Protein AF-A0A813JRY5-F1 (afdb_monomer)

Foldseek 3Di:
DALQAAQVNPRCVSVPVDDCNPPPPCVVDDDDGHHDHAFFFLLLCLLVVLVVQVVCCVVVVHDQLAAEAEDAASSLQNQVSNCVSPVSRHNYGHYHNYDDDPPDDGTPDPPD

Solvent-accessible surface area (backbone atoms only — not comparable to full-atom values): 6775 Å² total; per-residue (Å²): 134,74,72,35,44,39,77,85,68,73,44,52,68,42,45,69,69,63,77,64,90,84,45,87,72,46,88,81,52,89,85,86,81,86,64,56,50,80,72,52,38,44,45,65,39,13,64,61,52,49,53,50,52,52,51,49,36,68,75,66,76,48,66,65,82,71,30,71,43,59,23,59,38,66,35,5,26,16,32,50,34,25,43,71,67,39,72,83,55,49,68,44,77,54,58,36,83,41,60,90,56,89,80,67,64,65,45,70,69,84,80,126

InterPro domains:
  IPR001375 Peptidase S9, prolyl oligopeptidase, catalytic domain [PF00326] (47-98)
  IPR029058 Alpha/Beta hydrolase fold [G3DSA:3.40.50.1820] (1-110)
  IPR029058 Alpha/Beta hydrolase fold [SSF53474] (30-105)
  IPR050955 Plant Biomass Hydrolyzing Esterase [PTHR43037] (23-103)

Secondary structure (DSSP, 8-state):
--S---TTS--HHHHSSSSSTTSTTGGGS----PPPPTT--GGGGHHHHHHHHHHHHHHTT--GGG-EEEEETHHHHHHHHHHHH-TTT-SEEEEES----SSPP-SSS---

Radius of gyration: 13.92 Å; Cα contacts (8 Å, |Δi|>4): 156; chains: 1; bounding box: 44×28×31 Å

Nearest PDB structures (foldseek):
  1xzn-assembly1_B  TM=3.740E-01  e=1.985E-01  [Bacillus] caldolyticus
  2xta-assembly2_D  TM=3.439E-01  e=3.677E+00  Mycolicibacterium smegmatis MC2 155
  6i2q-assembly1_A-2  TM=3.393E-01  e=3.677E+00  Mycolicibacterium smegmatis MC2 155
  6i2r-assembly1_C  TM=3.393E-01  e=5.526E+00  Mycolicibacterium smegmatis MC2 155
  2xta-assembly1_B  TM=3.443E-01  e=7.250E+00  Mycolicibacterium smegmatis MC2 155

Sequence (112 aa):
AGERGHEDGRDLGKVCLHGPWRSQGIENFFLLAPQCPNGLVWPALAKQVVALARSILQSHRLDASRCYITGLSMGGFGAWAAAVADPELFAAVVPVCGGFAPPLPRTTGLSA

pLDDT: mean 85.27, std 14.29, range [31.98, 98.12]

Mean predicted aligned error: 5.86 Å

Structure (mmCIF, N/CA/C/O backbone):
data_AF-A0A813JRY5-F1
#
_entry.id   AF-A0A813JRY5-F1
#
loop_
_atom_site.group_PDB
_atom_site.id
_atom_site.type_symbol
_atom_site.label_atom_id
_atom_site.label_alt_id
_atom_site.label_comp_id
_atom_site.label_asym_id
_atom_site.label_entity_id
_atom_site.label_seq_id
_atom_site.pdbx_PDB_ins_code
_atom_site.Cartn_x
_atom_site.Cartn_y
_atom_site.Cartn_z
_atom_site.occupancy
_atom_site.B_iso_or_equiv
_atom_site.auth_seq_id
_atom_site.auth_comp_id
_atom_site.auth_asym_id
_atom_site.auth_atom_id
_atom_site.pdbx_PDB_model_num
ATOM 1 N N . ALA A 1 1 ? 9.688 -7.176 -14.258 1.00 31.98 1 ALA A N 1
ATOM 2 C CA . ALA A 1 1 ? 10.089 -8.212 -13.285 1.00 31.98 1 ALA A CA 1
ATOM 3 C C . ALA A 1 1 ? 9.254 -8.066 -12.011 1.00 31.98 1 ALA A C 1
ATOM 5 O O . ALA A 1 1 ? 9.103 -6.935 -11.555 1.00 31.98 1 ALA A O 1
ATOM 6 N N . GLY A 1 2 ? 8.707 -9.189 -11.514 1.00 52.66 2 GLY A N 1
ATOM 7 C CA . GLY A 1 2 ? 7.909 -9.352 -10.281 1.00 52.66 2 GLY A CA 1
ATOM 8 C C . GLY A 1 2 ? 6.459 -8.874 -10.376 1.00 52.66 2 GLY A C 1
ATOM 9 O O . GLY A 1 2 ? 6.296 -7.714 -10.720 1.00 52.66 2 GLY A O 1
ATOM 10 N N . GLU A 1 3 ? 5.474 -9.751 -10.097 1.00 61.38 3 GLU A N 1
ATOM 11 C CA . GLU A 1 3 ? 4.045 -9.597 -9.671 1.00 61.38 3 GLU A CA 1
ATOM 12 C C . GLU A 1 3 ? 3.198 -8.368 -10.072 1.00 61.38 3 GLU A C 1
ATOM 14 O O . GLU A 1 3 ? 2.068 -8.202 -9.627 1.00 61.38 3 GLU A O 1
ATOM 19 N N . ARG A 1 4 ? 3.709 -7.460 -10.898 1.00 68.06 4 ARG A N 1
ATOM 20 C CA . ARG A 1 4 ? 3.169 -6.115 -11.125 1.00 68.06 4 ARG A CA 1
ATOM 21 C C . ARG A 1 4 ? 1.951 -6.088 -12.041 1.00 68.06 4 ARG A C 1
ATOM 23 O O . ARG A 1 4 ? 1.414 -5.007 -12.263 1.00 68.06 4 ARG A O 1
ATOM 30 N N . GLY A 1 5 ? 1.546 -7.241 -12.567 1.00 65.25 5 GLY A N 1
ATOM 31 C CA . GLY A 1 5 ? 0.568 -7.320 -13.642 1.00 65.25 5 GLY A CA 1
ATOM 32 C C . GLY A 1 5 ? 1.157 -6.942 -15.004 1.00 65.25 5 GLY A C 1
ATOM 33 O O . GLY A 1 5 ? 2.364 -7.083 -15.233 1.00 65.25 5 GLY A O 1
ATOM 34 N N . HIS A 1 6 ? 0.305 -6.476 -15.911 1.00 66.62 6 HIS A N 1
ATOM 35 C CA . HIS A 1 6 ? 0.676 -5.950 -17.226 1.00 66.62 6 HIS A CA 1
ATOM 36 C C . HIS A 1 6 ? 0.219 -4.490 -17.347 1.00 66.62 6 HIS A C 1
ATOM 38 O O . HIS A 1 6 ? -0.705 -4.065 -16.660 1.00 66.62 6 HIS A O 1
ATOM 44 N N . GLU A 1 7 ? 0.879 -3.696 -18.190 1.00 64.81 7 GLU A N 1
ATOM 45 C CA . GLU A 1 7 ? 0.658 -2.240 -18.258 1.00 64.81 7 GLU A CA 1
ATOM 46 C C . GLU A 1 7 ? -0.758 -1.830 -18.675 1.00 64.81 7 GLU A C 1
ATOM 48 O O . GLU A 1 7 ? -1.230 -0.771 -18.272 1.00 64.81 7 GLU A O 1
ATOM 53 N N . ASP A 1 8 ? -1.452 -2.679 -19.432 1.00 71.56 8 ASP A N 1
ATOM 54 C CA . ASP A 1 8 ? -2.844 -2.459 -19.832 1.00 71.56 8 ASP A CA 1
ATOM 55 C C . ASP A 1 8 ? -3.862 -2.858 -18.747 1.00 71.56 8 ASP A C 1
ATOM 57 O O . ASP A 1 8 ? -5.068 -2.708 -18.945 1.00 71.56 8 ASP A O 1
ATOM 61 N N . GLY A 1 9 ? -3.391 -3.381 -17.611 1.00 68.00 9 GLY A N 1
ATOM 62 C CA . GLY A 1 9 ? -4.215 -3.826 -16.493 1.00 68.00 9 GLY A CA 1
ATOM 63 C C . GLY A 1 9 ? -4.978 -5.131 -16.738 1.00 68.00 9 GLY A C 1
ATOM 64 O O . GLY A 1 9 ? -5.737 -5.547 -15.861 1.00 68.00 9 GLY A O 1
ATOM 65 N N . ARG A 1 10 ? -4.809 -5.788 -17.894 1.00 73.12 10 ARG A N 1
ATOM 66 C CA . ARG A 1 10 ? -5.653 -6.925 -18.308 1.00 73.12 10 ARG A CA 1
ATOM 67 C C . ARG A 1 10 ? -5.098 -8.287 -17.906 1.00 73.12 10 ARG A C 1
ATOM 69 O O . ARG A 1 10 ? -5.859 -9.246 -17.806 1.00 73.12 10 ARG A O 1
ATOM 76 N N . ASP A 1 11 ? -3.798 -8.383 -17.641 1.00 75.38 11 ASP A N 1
ATOM 77 C CA . ASP A 1 11 ? -3.168 -9.625 -17.180 1.00 75.38 11 ASP A CA 1
ATOM 78 C C . ASP A 1 11 ? -3.321 -9.794 -15.662 1.00 75.38 11 ASP A C 1
ATOM 80 O O . ASP A 1 11 ? -2.402 -9.563 -14.869 1.00 75.38 11 ASP A O 1
ATOM 84 N N . LEU A 1 12 ? -4.520 -10.211 -15.257 1.00 78.56 12 LEU A N 1
ATOM 85 C CA . LEU A 1 12 ? -4.827 -10.532 -13.864 1.00 78.56 12 LEU A CA 1
ATOM 86 C C . LEU A 1 12 ? -4.117 -11.806 -13.387 1.00 78.56 12 LEU A C 1
ATOM 88 O O . LEU A 1 12 ? -3.949 -11.989 -12.184 1.00 78.56 12 LEU A O 1
ATOM 92 N N . GLY A 1 13 ? -3.650 -12.665 -14.301 1.00 80.38 13 GLY A N 1
ATOM 93 C CA . GLY A 1 13 ? -2.942 -13.897 -13.951 1.00 80.38 13 GLY A CA 1
ATOM 94 C C . GLY A 1 13 ? -1.684 -13.619 -13.130 1.00 80.38 13 GLY A C 1
ATOM 95 O O . GLY A 1 13 ? -1.434 -14.293 -12.133 1.00 80.38 13 GLY A O 1
ATOM 96 N N . LYS A 1 14 ? -0.946 -12.564 -13.489 1.00 77.06 14 LYS A N 1
ATOM 97 C CA . LYS A 1 14 ? 0.227 -12.099 -12.732 1.00 77.06 14 LYS A CA 1
ATOM 98 C C . LYS A 1 14 ? -0.115 -11.472 -11.382 1.00 77.06 14 LYS A C 1
ATOM 100 O O . LYS A 1 14 ? 0.694 -11.558 -10.473 1.00 77.06 14 LYS A O 1
ATOM 105 N N . VAL A 1 15 ? -1.281 -10.841 -11.248 1.00 80.56 15 VAL A N 1
ATOM 106 C CA . VAL A 1 15 ? -1.739 -10.276 -9.965 1.00 80.56 15 VAL A CA 1
ATOM 107 C C . VAL A 1 15 ? -2.144 -11.398 -9.011 1.00 80.56 15 VAL A C 1
ATOM 109 O O . VAL A 1 15 ? -1.845 -11.348 -7.822 1.00 80.56 15 VAL A O 1
ATOM 112 N N . CYS A 1 16 ? -2.787 -12.439 -9.540 1.00 83.12 16 CYS A N 1
ATOM 113 C CA . CYS A 1 16 ? -3.267 -13.578 -8.765 1.00 83.12 16 CYS A CA 1
ATOM 114 C C . CYS A 1 16 ? -2.190 -14.633 -8.458 1.00 83.12 16 CYS A C 1
ATOM 116 O O . CYS A 1 16 ? -2.486 -15.611 -7.766 1.00 83.12 16 CYS A O 1
ATOM 118 N N . LEU A 1 17 ? -0.966 -14.468 -8.970 1.00 83.56 17 LEU A N 1
ATOM 119 C CA . LEU A 1 17 ? 0.115 -15.442 -8.817 1.00 83.56 17 LEU A CA 1
ATOM 120 C C . LEU A 1 17 ? 0.623 -15.508 -7.370 1.00 83.56 17 LEU A C 1
ATOM 122 O O . LEU A 1 17 ? 0.808 -16.599 -6.822 1.00 83.56 17 LEU A O 1
ATOM 126 N N . HIS A 1 18 ? 0.807 -14.356 -6.728 1.00 81.75 18 HIS A N 1
ATOM 127 C CA . HIS A 1 18 ? 1.175 -14.247 -5.318 1.00 81.75 18 HIS A CA 1
ATOM 128 C C . HIS A 1 18 ? 0.169 -13.386 -4.558 1.00 81.75 18 HIS A C 1
ATOM 130 O O . HIS A 1 18 ? -0.369 -12.420 -5.088 1.00 81.75 18 HIS A O 1
ATOM 136 N N . GLY A 1 19 ? -0.083 -13.727 -3.295 1.00 81.12 19 GLY A N 1
ATOM 137 C CA . GLY A 1 19 ? -0.998 -12.984 -2.432 1.00 81.12 19 GLY A CA 1
ATOM 138 C C . GLY A 1 19 ? -2.038 -13.876 -1.757 1.00 81.12 19 GLY A C 1
ATOM 139 O O . GLY A 1 19 ? -1.976 -15.102 -1.855 1.00 81.12 19 GLY A O 1
ATOM 140 N N . PRO A 1 20 ? -3.002 -13.270 -1.051 1.00 85.94 20 PRO A N 1
ATOM 141 C CA . PRO A 1 20 ? -3.910 -13.994 -0.168 1.00 85.94 20 PRO A CA 1
ATOM 142 C C . PRO A 1 20 ? -5.137 -14.583 -0.885 1.00 85.94 20 PRO A C 1
ATOM 144 O O . PRO A 1 20 ? -6.083 -15.000 -0.228 1.00 85.94 20 PRO A O 1
ATOM 147 N N . TRP A 1 21 ? -5.143 -14.639 -2.221 1.00 87.19 21 TRP A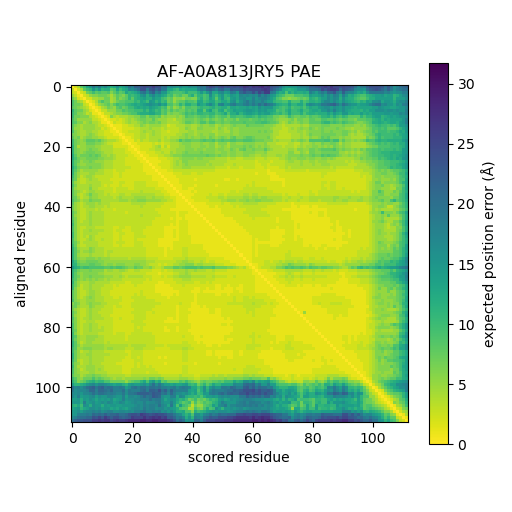 N 1
ATOM 148 C CA . TRP A 1 21 ? -6.305 -14.978 -3.062 1.00 87.19 21 TRP A CA 1
ATOM 149 C C . TRP A 1 21 ? -6.989 -16.303 -2.724 1.00 87.19 21 TRP A C 1
ATOM 151 O O . TRP A 1 21 ? -8.169 -16.479 -3.003 1.00 87.19 21 TRP A O 1
ATOM 161 N N . ARG A 1 22 ? -6.227 -17.253 -2.175 1.00 86.62 22 ARG A N 1
ATOM 162 C CA . ARG A 1 22 ? -6.692 -18.598 -1.808 1.00 86.62 22 ARG A CA 1
ATOM 163 C C . ARG A 1 22 ? -6.632 -18.851 -0.301 1.00 86.62 22 ARG A C 1
ATOM 165 O O . ARG A 1 22 ? -6.785 -19.990 0.129 1.00 86.62 22 ARG A O 1
ATOM 172 N N . SER A 1 23 ? -6.366 -17.817 0.492 1.00 88.31 23 SER A N 1
ATOM 173 C CA . SER A 1 23 ? -6.309 -17.922 1.946 1.00 88.31 23 SER A CA 1
ATOM 174 C C . SER A 1 23 ? -7.716 -18.047 2.524 1.00 88.31 23 SER A C 1
ATOM 176 O O . SER A 1 23 ? -8.650 -17.399 2.059 1.00 88.31 23 SER A O 1
ATOM 178 N N . GLN A 1 24 ? -7.870 -18.858 3.567 1.00 93.00 24 GLN A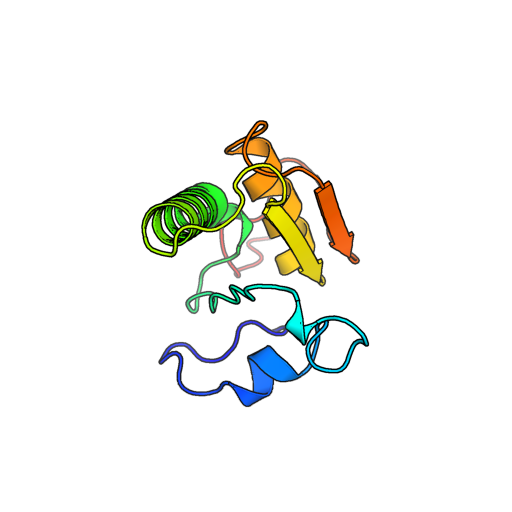 N 1
ATOM 179 C CA . GLN A 1 24 ? -9.130 -18.950 4.300 1.00 93.00 24 GLN A CA 1
ATOM 180 C C . GLN A 1 24 ? -9.488 -17.593 4.925 1.00 93.00 24 GLN A C 1
ATOM 182 O O . GLN A 1 24 ? -8.620 -16.924 5.487 1.00 93.00 24 GLN A O 1
ATOM 187 N N . GLY A 1 25 ? -10.761 -17.197 4.849 1.00 91.50 25 GLY A N 1
ATOM 188 C CA . GLY A 1 25 ? -11.250 -15.952 5.438 1.00 91.50 25 GLY A CA 1
ATOM 189 C C . GLY A 1 25 ? -11.094 -14.730 4.534 1.00 91.50 25 GLY A C 1
ATOM 190 O O . GLY A 1 25 ? -11.529 -13.645 4.924 1.00 91.50 25 GLY A O 1
ATOM 191 N N . ILE A 1 26 ? -10.495 -14.880 3.347 1.00 90.75 26 ILE A N 1
ATOM 192 C CA . ILE A 1 26 ? -10.245 -13.776 2.417 1.00 90.75 26 ILE A CA 1
ATOM 193 C C . ILE A 1 26 ? -11.532 -13.131 1.894 1.00 90.75 26 ILE A C 1
ATOM 195 O O . ILE A 1 26 ? -11.557 -11.937 1.614 1.00 90.75 26 ILE A O 1
ATOM 199 N N . GLU A 1 27 ? -12.619 -13.897 1.837 1.00 92.12 27 GLU A N 1
ATOM 200 C CA . GLU A 1 27 ? -13.956 -13.446 1.459 1.00 92.12 27 GLU A CA 1
ATOM 201 C C . GLU A 1 27 ? -14.534 -12.378 2.401 1.00 92.12 27 GLU A C 1
ATOM 203 O O . GLU A 1 27 ? -15.453 -11.656 2.022 1.00 92.12 27 GLU A O 1
ATOM 208 N N . ASN A 1 28 ? -13.973 -12.237 3.607 1.00 93.06 28 ASN A N 1
ATOM 209 C CA . ASN A 1 28 ? -14.365 -11.208 4.573 1.00 93.06 28 ASN A CA 1
ATOM 210 C C . ASN A 1 28 ? -13.672 -9.857 4.328 1.00 93.06 28 ASN A C 1
ATOM 212 O O . ASN A 1 28 ? -13.910 -8.902 5.070 1.00 93.06 28 ASN A O 1
ATOM 216 N N . PHE A 1 29 ? -12.800 -9.767 3.319 1.00 93.00 29 PHE A N 1
ATOM 217 C CA . PHE A 1 29 ? -12.017 -8.575 3.017 1.00 93.00 29 PHE A CA 1
ATOM 218 C C . PHE A 1 29 ? -12.376 -7.997 1.652 1.00 93.00 29 PHE A C 1
ATOM 220 O O . PHE A 1 29 ? -12.558 -8.711 0.667 1.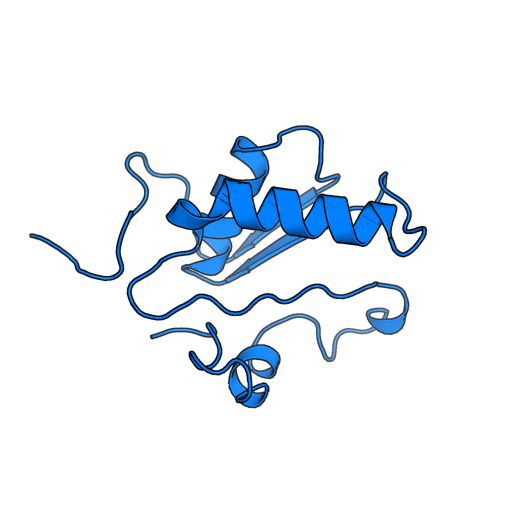00 93.00 29 PHE A O 1
ATOM 227 N N . PHE A 1 30 ? -12.376 -6.667 1.571 1.00 93.94 30 PHE A N 1
ATOM 228 C CA . PHE A 1 30 ? -12.272 -5.983 0.291 1.00 93.94 30 PHE A CA 1
ATOM 229 C C . PHE A 1 30 ? -10.802 -5.979 -0.140 1.00 93.94 30 PHE A C 1
ATOM 231 O O . PHE A 1 30 ? -9.962 -5.358 0.516 1.00 93.94 30 PHE A O 1
ATOM 238 N N . LEU A 1 31 ? -10.482 -6.666 -1.237 1.00 92.31 31 LEU A N 1
ATOM 239 C CA . LEU A 1 31 ? -9.123 -6.714 -1.770 1.00 92.31 31 LEU A CA 1
ATOM 240 C C . LEU A 1 31 ? -8.897 -5.637 -2.827 1.00 92.31 31 LEU A C 1
ATOM 242 O O . LEU A 1 31 ? -9.464 -5.680 -3.916 1.00 92.31 31 LEU A O 1
ATOM 246 N N . LEU A 1 32 ? -7.998 -4.706 -2.515 1.00 92.81 32 LEU A N 1
ATOM 247 C CA . LEU A 1 32 ? -7.464 -3.737 -3.463 1.00 92.81 32 LEU A CA 1
ATOM 248 C C . LEU A 1 32 ? -6.068 -4.185 -3.913 1.00 92.81 32 LEU A C 1
ATOM 250 O O . LEU A 1 32 ? -5.135 -4.213 -3.114 1.00 92.81 32 LEU A O 1
ATOM 254 N N . ALA A 1 33 ? -5.919 -4.500 -5.199 1.00 91.75 33 ALA A N 1
ATOM 255 C CA . ALA A 1 33 ? -4.653 -4.935 -5.788 1.00 91.75 33 ALA A CA 1
ATOM 256 C C . ALA A 1 33 ? -4.326 -4.133 -7.057 1.00 91.75 33 ALA A C 1
ATOM 258 O O . ALA A 1 33 ? -4.615 -4.578 -8.172 1.00 91.75 33 ALA A O 1
ATOM 259 N N . PRO A 1 34 ? -3.768 -2.919 -6.906 1.00 90.44 34 PRO A N 1
ATOM 260 C CA . PRO A 1 34 ? -3.392 -2.096 -8.044 1.00 90.44 34 PRO A CA 1
ATOM 261 C C . PRO A 1 34 ? -2.203 -2.720 -8.791 1.00 90.44 34 PRO A C 1
ATOM 263 O O . PRO A 1 34 ? -1.353 -3.380 -8.196 1.00 90.44 34 PRO A O 1
ATOM 266 N N . GLN A 1 35 ? -2.113 -2.463 -10.096 1.00 88.25 35 GLN A N 1
ATOM 267 C CA . GLN A 1 35 ? -0.983 -2.868 -10.941 1.00 88.25 35 GLN A CA 1
ATOM 268 C C . GLN A 1 35 ? -0.007 -1.699 -11.116 1.00 88.25 35 GLN A C 1
ATOM 270 O O . GLN A 1 35 ? -0.423 -0.548 -11.249 1.00 88.25 35 GLN A O 1
ATOM 275 N N . CYS A 1 36 ? 1.299 -1.978 -11.074 1.00 87.50 36 CYS A N 1
ATOM 276 C CA . CYS A 1 36 ? 2.328 -0.939 -11.162 1.00 87.50 36 CYS A CA 1
ATOM 277 C C . CYS A 1 36 ? 2.663 -0.669 -12.634 1.00 87.50 36 CYS A C 1
ATOM 279 O O . CYS A 1 36 ? 3.127 -1.602 -13.301 1.00 87.50 36 CYS A O 1
ATOM 281 N N . PRO A 1 37 ? 2.523 0.574 -13.137 1.00 85.38 37 PRO A N 1
ATOM 282 C CA . PRO A 1 37 ? 2.894 0.901 -14.508 1.00 85.38 37 PRO A CA 1
ATOM 283 C C . PRO A 1 37 ? 4.353 0.555 -14.827 1.00 85.38 37 PRO A C 1
ATOM 285 O O . PRO A 1 37 ? 5.237 0.583 -13.958 1.00 85.38 37 PRO A O 1
ATOM 288 N N . ASN A 1 38 ? 4.619 0.248 -16.095 1.00 82.44 38 ASN A N 1
ATOM 289 C CA . ASN A 1 38 ? 5.975 0.010 -16.579 1.00 82.44 38 ASN A CA 1
ATOM 290 C C . ASN A 1 38 ? 6.870 1.244 -16.362 1.00 82.44 38 ASN A C 1
ATOM 292 O O . ASN A 1 38 ? 6.417 2.384 -16.415 1.00 82.44 38 ASN A O 1
ATOM 296 N N . GLY A 1 39 ? 8.148 1.010 -16.050 1.00 83.12 39 GLY A N 1
ATOM 297 C CA . GLY A 1 39 ? 9.123 2.067 -15.738 1.00 83.12 39 GLY A CA 1
ATOM 298 C C . GLY A 1 39 ? 9.030 2.648 -14.321 1.00 83.12 39 GLY A C 1
ATOM 299 O O . GLY A 1 39 ? 9.968 3.309 -13.871 1.00 83.12 39 GLY A O 1
ATOM 300 N N . LEU A 1 40 ? 7.951 2.360 -13.585 1.00 87.38 40 LEU A N 1
ATOM 301 C CA . LEU A 1 40 ? 7.741 2.827 -12.215 1.00 87.38 40 LEU A CA 1
ATOM 302 C C . LEU A 1 40 ? 7.901 1.709 -11.178 1.00 87.38 40 LEU A C 1
ATOM 304 O O . LEU A 1 40 ? 7.921 0.508 -11.482 1.00 87.38 40 LEU A O 1
ATOM 308 N N . VAL A 1 41 ? 8.021 2.140 -9.924 1.00 89.25 41 VAL A N 1
ATOM 309 C CA . VAL A 1 41 ? 8.154 1.295 -8.735 1.00 89.25 41 VAL A CA 1
ATOM 310 C C . VAL A 1 41 ? 7.188 1.769 -7.653 1.00 89.25 41 VAL A C 1
ATOM 312 O O . VAL A 1 41 ? 6.892 2.960 -7.557 1.00 89.25 41 VAL A O 1
ATOM 315 N N . TRP A 1 42 ? 6.711 0.849 -6.812 1.00 91.94 42 TRP A N 1
ATOM 316 C CA . TRP A 1 42 ? 5.724 1.173 -5.777 1.00 91.94 42 TRP A CA 1
ATOM 317 C C . TRP A 1 42 ? 6.142 2.287 -4.805 1.00 91.94 42 TRP A C 1
ATOM 319 O O . TRP A 1 42 ? 5.296 3.134 -4.525 1.00 91.94 42 TRP A O 1
ATOM 329 N N . PRO A 1 43 ? 7.408 2.380 -4.346 1.00 92.06 43 PRO A N 1
ATOM 330 C CA . PRO A 1 43 ? 7.840 3.504 -3.516 1.00 92.06 43 PRO A CA 1
ATOM 331 C C . PRO A 1 43 ? 7.602 4.884 -4.142 1.00 92.06 43 PRO A C 1
ATOM 333 O O . PRO A 1 43 ? 7.194 5.811 -3.447 1.00 92.06 43 PRO A O 1
ATOM 336 N N . ALA A 1 44 ? 7.792 5.021 -5.458 1.00 91.94 44 ALA A N 1
ATOM 337 C CA . ALA A 1 44 ? 7.548 6.275 -6.175 1.00 91.94 44 ALA A CA 1
ATOM 338 C C . ALA A 1 44 ? 6.050 6.614 -6.302 1.00 91.94 44 ALA A C 1
ATOM 340 O O . ALA A 1 44 ? 5.699 7.762 -6.568 1.00 91.94 44 ALA A O 1
ATOM 341 N N . LEU A 1 45 ? 5.175 5.624 -6.103 1.00 93.81 45 LEU A N 1
ATOM 342 C CA . LEU A 1 45 ? 3.720 5.734 -6.216 1.00 93.81 45 LEU A CA 1
ATOM 343 C C . LEU A 1 45 ? 3.001 5.695 -4.859 1.00 93.81 45 LEU A C 1
ATOM 345 O O . LEU A 1 45 ? 1.777 5.580 -4.816 1.00 93.81 45 LEU A O 1
ATOM 349 N N . ALA A 1 46 ? 3.730 5.788 -3.744 1.00 94.69 46 ALA A N 1
ATOM 350 C CA . ALA A 1 46 ? 3.173 5.610 -2.403 1.00 94.69 46 ALA A CA 1
ATOM 351 C C . ALA A 1 46 ? 1.982 6.542 -2.112 1.00 94.69 46 ALA A C 1
ATOM 353 O O . ALA A 1 46 ? 0.945 6.093 -1.629 1.00 94.69 46 ALA A O 1
ATOM 354 N N . LYS A 1 47 ? 2.089 7.827 -2.477 1.00 96.19 47 LYS A N 1
ATOM 355 C CA . LYS A 1 47 ? 1.006 8.807 -2.281 1.00 96.19 47 LYS A CA 1
ATOM 356 C C . LYS A 1 47 ? -0.233 8.475 -3.116 1.00 96.19 47 LYS A C 1
ATOM 358 O O . LYS A 1 47 ? -1.352 8.643 -2.647 1.00 96.19 47 LYS A O 1
ATOM 363 N N . GLN A 1 48 ? -0.041 7.986 -4.337 1.00 97.19 48 GLN A N 1
ATOM 364 C CA . GLN A 1 48 ? -1.121 7.573 -5.230 1.00 97.19 48 GLN A CA 1
ATOM 365 C C . GLN A 1 48 ? -1.825 6.319 -4.699 1.00 97.19 48 GLN A C 1
ATOM 367 O O . GLN A 1 48 ? -3.050 6.251 -4.740 1.00 97.19 48 GLN A O 1
ATOM 372 N N . VAL A 1 49 ? -1.072 5.360 -4.149 1.00 96.38 49 VAL A N 1
ATOM 373 C CA . VAL A 1 49 ? -1.629 4.165 -3.493 1.00 96.38 49 VAL A CA 1
ATOM 374 C C . VAL A 1 49 ? -2.485 4.556 -2.287 1.00 96.38 49 VAL A C 1
ATOM 376 O O . VAL A 1 49 ? -3.621 4.103 -2.177 1.00 96.38 49 VAL A O 1
ATOM 379 N N . VAL A 1 50 ? -1.981 5.441 -1.422 1.00 97.88 50 VAL A N 1
ATOM 380 C CA . VAL A 1 50 ? -2.731 5.982 -0.274 1.00 97.88 50 VAL A CA 1
ATOM 381 C C . VAL A 1 50 ? -4.010 6.688 -0.729 1.00 97.88 50 VAL A C 1
ATOM 383 O O . VAL A 1 50 ? -5.088 6.422 -0.199 1.00 97.88 50 VAL A O 1
ATOM 386 N N . ALA A 1 51 ? -3.913 7.565 -1.732 1.00 98.00 51 ALA A N 1
ATOM 387 C CA . ALA A 1 51 ? -5.066 8.295 -2.250 1.00 98.00 51 ALA A CA 1
ATOM 388 C C . ALA A 1 51 ? -6.134 7.345 -2.816 1.00 98.00 51 ALA A C 1
ATOM 390 O O . ALA A 1 51 ? -7.325 7.521 -2.549 1.00 98.00 51 ALA A O 1
ATOM 391 N N . LEU A 1 52 ? -5.713 6.305 -3.543 1.00 97.31 52 LEU A N 1
ATOM 392 C CA . LEU A 1 52 ? -6.606 5.271 -4.055 1.00 97.31 52 LEU A CA 1
ATOM 393 C C . LEU A 1 52 ? -7.288 4.504 -2.915 1.00 97.31 52 LEU A C 1
ATOM 395 O O . LEU A 1 52 ? -8.507 4.352 -2.933 1.00 97.31 52 LEU A O 1
ATOM 399 N N . ALA A 1 53 ? -6.530 4.071 -1.903 1.00 97.12 53 ALA A N 1
ATOM 400 C CA . ALA A 1 53 ? -7.079 3.371 -0.745 1.00 97.12 53 ALA A CA 1
ATOM 401 C C . ALA A 1 53 ? -8.127 4.222 -0.010 1.00 97.12 53 ALA A C 1
ATOM 403 O O . ALA A 1 53 ? -9.229 3.742 0.251 1.00 97.12 53 ALA A O 1
ATOM 404 N N . ARG A 1 54 ? -7.843 5.507 0.248 1.00 96.25 54 ARG A N 1
ATOM 405 C CA . ARG A 1 54 ? -8.810 6.428 0.872 1.00 96.25 54 ARG A CA 1
ATOM 406 C C . ARG A 1 54 ? -10.071 6.615 0.033 1.00 96.25 54 ARG A C 1
ATOM 408 O O . ARG A 1 54 ? -11.168 6.567 0.582 1.00 96.25 54 ARG A O 1
ATOM 415 N N . SER A 1 55 ? -9.923 6.784 -1.280 1.00 96.50 55 SER A N 1
ATOM 416 C CA . SER A 1 55 ? -11.060 6.909 -2.199 1.00 96.50 55 SER A CA 1
ATOM 417 C C . SER A 1 55 ? -11.968 5.674 -2.150 1.00 96.50 55 SER A C 1
ATOM 419 O O . SER A 1 55 ? -13.189 5.797 -2.042 1.00 96.50 55 SER A O 1
ATOM 421 N N . ILE A 1 56 ? -11.377 4.475 -2.139 1.00 96.44 56 ILE A N 1
ATOM 422 C CA . ILE A 1 56 ? -12.109 3.207 -2.034 1.00 96.44 56 ILE A CA 1
ATOM 423 C C . ILE A 1 56 ? -12.805 3.068 -0.676 1.00 96.44 56 ILE A C 1
ATOM 425 O O . ILE A 1 56 ? -13.990 2.734 -0.640 1.00 96.44 56 ILE A O 1
ATOM 429 N N . LEU A 1 57 ? -12.114 3.376 0.429 1.00 95.81 57 LEU A N 1
ATOM 430 C CA . LEU A 1 57 ? -12.703 3.354 1.774 1.00 95.81 57 LEU A CA 1
ATOM 431 C C . LEU A 1 57 ? -13.942 4.259 1.862 1.00 95.81 57 LEU A C 1
ATOM 433 O O . LEU A 1 57 ? -14.974 3.841 2.389 1.00 95.81 57 LEU A O 1
ATOM 437 N N . GLN A 1 58 ? -13.858 5.469 1.300 1.00 92.62 58 GLN A N 1
ATOM 438 C CA . GLN A 1 58 ? -14.962 6.432 1.276 1.00 92.62 58 GLN A CA 1
ATOM 439 C C . GLN A 1 58 ? -16.113 5.981 0.366 1.00 92.62 58 GLN A C 1
ATOM 441 O O . GLN A 1 58 ? -17.278 6.093 0.745 1.00 92.62 58 GLN A O 1
ATOM 446 N N . SER A 1 59 ? -15.801 5.445 -0.816 1.00 94.88 59 SER A N 1
ATOM 447 C CA . SER A 1 59 ? -16.805 5.116 -1.838 1.00 94.88 59 SER A CA 1
ATOM 448 C C . SER A 1 59 ? -17.585 3.833 -1.536 1.00 94.88 59 SER A C 1
ATOM 450 O O . SER A 1 59 ? -18.744 3.713 -1.926 1.00 94.88 59 SER A O 1
ATOM 452 N N . HIS A 1 60 ? -16.976 2.877 -0.827 1.00 91.06 60 HIS A N 1
ATOM 453 C CA . HIS A 1 60 ? -17.548 1.543 -0.611 1.00 91.06 60 HIS A CA 1
ATOM 454 C C . HIS A 1 60 ? -18.033 1.277 0.825 1.00 91.06 60 HIS A C 1
ATOM 456 O O . HIS A 1 60 ? -18.348 0.134 1.146 1.00 91.06 60 HIS A O 1
ATOM 462 N N . ARG A 1 61 ? -18.143 2.310 1.681 1.00 87.31 61 ARG A N 1
ATOM 463 C CA . ARG A 1 61 ? -18.572 2.195 3.098 1.00 87.31 61 ARG A CA 1
ATOM 464 C C . ARG A 1 61 ? -17.810 1.104 3.865 1.00 87.31 61 ARG A C 1
ATOM 466 O O . ARG A 1 61 ? -18.398 0.316 4.604 1.00 87.31 61 ARG A O 1
ATOM 473 N N . LEU A 1 62 ? -16.500 1.045 3.654 1.00 94.31 62 LEU A N 1
ATOM 474 C CA . LEU A 1 62 ? -15.630 0.083 4.322 1.00 94.31 62 LEU A CA 1
ATOM 475 C C . LEU A 1 62 ? -15.246 0.586 5.718 1.00 94.31 62 LEU A C 1
ATOM 477 O O . LEU A 1 62 ? -15.262 1.785 5.996 1.00 94.31 62 LEU A O 1
ATOM 481 N N . ASP A 1 63 ? -14.868 -0.337 6.597 1.00 94.62 63 ASP A N 1
ATOM 482 C CA . ASP A 1 63 ? -14.390 -0.010 7.937 1.00 94.62 63 ASP A CA 1
ATOM 483 C C . ASP A 1 63 ? -12.967 0.564 7.881 1.00 94.62 63 ASP A C 1
ATOM 485 O O . ASP A 1 63 ? -11.983 -0.167 7.754 1.00 94.62 63 ASP A O 1
ATOM 489 N N . ALA A 1 64 ? -12.860 1.890 7.984 1.00 93.75 64 ALA A N 1
ATOM 490 C CA . ALA A 1 64 ? -11.582 2.594 7.933 1.00 93.75 64 ALA A CA 1
ATOM 491 C C . ALA A 1 64 ? -10.640 2.241 9.098 1.00 93.75 64 ALA A C 1
ATOM 493 O O . ALA A 1 64 ? -9.433 2.413 8.958 1.00 93.75 64 ALA A O 1
ATOM 494 N N . SER A 1 65 ? -11.152 1.702 10.215 1.00 96.25 65 SER A N 1
ATOM 495 C CA . SER A 1 65 ? -10.312 1.247 11.334 1.00 96.25 65 SER A CA 1
ATOM 496 C C . SER A 1 65 ? -9.603 -0.084 11.055 1.00 96.25 65 SER A C 1
ATOM 498 O O . SER A 1 65 ? -8.711 -0.482 11.800 1.00 96.25 65 SER A O 1
ATOM 500 N N . ARG A 1 66 ? -9.980 -0.778 9.972 1.00 96.19 66 ARG A N 1
ATOM 501 C CA . ARG A 1 66 ? -9.440 -2.083 9.563 1.00 96.19 66 ARG A CA 1
ATOM 502 C C . ARG A 1 66 ? -8.879 -2.045 8.143 1.00 96.19 66 ARG A C 1
ATOM 504 O O . ARG A 1 66 ? -9.132 -2.932 7.330 1.00 96.19 66 ARG A O 1
ATOM 511 N N . CYS A 1 67 ? -8.104 -1.006 7.838 1.00 97.69 67 CYS A N 1
ATOM 512 C CA . CYS A 1 67 ? -7.327 -0.934 6.607 1.00 97.69 67 CYS A CA 1
ATOM 513 C C . CYS A 1 67 ? -5.935 -1.546 6.823 1.00 97.69 67 CYS A C 1
ATOM 515 O O . CYS A 1 67 ? -5.223 -1.172 7.752 1.00 97.69 67 CYS A O 1
ATOM 517 N N . TYR A 1 68 ? -5.534 -2.481 5.965 1.00 97.25 68 TYR A N 1
ATOM 518 C CA . TYR A 1 68 ? -4.254 -3.184 6.062 1.00 97.25 68 TYR A CA 1
ATOM 519 C C . TYR A 1 68 ? -3.501 -3.086 4.742 1.00 97.25 68 TYR A C 1
ATOM 521 O O . TYR A 1 68 ? -4.119 -3.030 3.677 1.00 97.25 68 TYR A O 1
ATOM 529 N N . ILE A 1 69 ? -2.172 -3.116 4.797 1.00 97.12 69 ILE A N 1
ATOM 530 C CA . ILE A 1 69 ? -1.337 -3.136 3.594 1.00 97.12 69 ILE A CA 1
ATOM 531 C C . ILE A 1 69 ? -0.260 -4.211 3.677 1.00 97.12 69 ILE A C 1
ATOM 533 O O . ILE A 1 69 ? 0.377 -4.421 4.708 1.00 97.12 69 ILE A O 1
ATOM 537 N N . THR A 1 70 ? -0.045 -4.898 2.561 1.00 94.81 70 THR A N 1
ATOM 538 C CA . THR 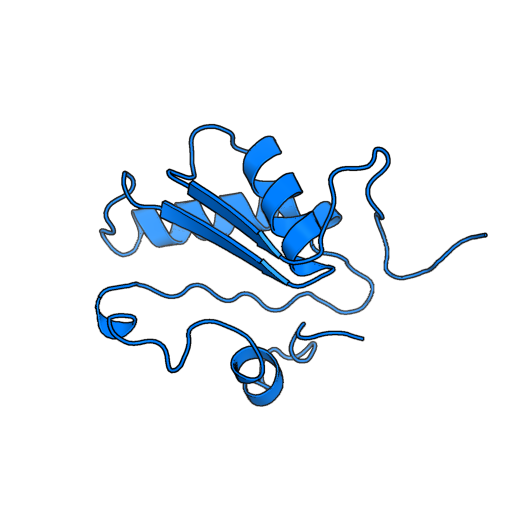A 1 70 ? 1.001 -5.906 2.392 1.00 94.81 70 THR A CA 1
ATOM 539 C C . THR A 1 70 ? 1.596 -5.807 0.992 1.00 94.81 70 THR A C 1
ATOM 541 O O . THR A 1 70 ? 1.022 -5.181 0.100 1.00 94.81 70 THR A O 1
ATOM 544 N N . GLY A 1 71 ? 2.755 -6.423 0.791 1.00 92.44 71 GLY A N 1
ATOM 545 C CA . GLY A 1 71 ? 3.358 -6.560 -0.524 1.00 92.44 71 GLY A CA 1
ATOM 546 C C . GLY A 1 71 ? 4.640 -7.379 -0.481 1.00 92.44 71 GLY A C 1
ATOM 547 O O . GLY A 1 71 ? 5.353 -7.383 0.521 1.00 92.44 71 GLY A O 1
ATOM 548 N N . LEU A 1 72 ? 4.936 -8.060 -1.588 1.00 90.25 72 LEU A N 1
ATOM 549 C CA . LEU A 1 72 ? 6.117 -8.906 -1.764 1.00 90.25 72 LEU A CA 1
ATOM 550 C C . LEU A 1 72 ? 7.205 -8.177 -2.562 1.00 90.25 72 LEU A C 1
ATOM 552 O O . LEU A 1 72 ? 6.911 -7.555 -3.584 1.00 90.25 72 LEU A O 1
ATOM 556 N N . SER A 1 73 ? 8.467 -8.288 -2.138 1.00 89.44 73 SER A N 1
ATOM 557 C CA . SER A 1 73 ? 9.634 -7.734 -2.839 1.00 89.44 73 SER A CA 1
ATOM 558 C C . SER A 1 73 ? 9.464 -6.228 -3.095 1.00 89.44 73 SER A C 1
ATOM 560 O O . SER A 1 73 ? 9.323 -5.468 -2.138 1.00 89.44 73 SER A O 1
ATOM 562 N N . MET A 1 74 ? 9.391 -5.777 -4.355 1.00 89.44 74 MET A N 1
ATOM 563 C CA . MET A 1 74 ? 9.067 -4.388 -4.719 1.00 89.44 74 MET A CA 1
ATOM 564 C C . MET A 1 74 ? 7.777 -3.884 -4.049 1.00 89.44 74 MET A C 1
ATOM 566 O O . MET A 1 74 ? 7.705 -2.724 -3.647 1.00 89.44 74 MET A O 1
ATOM 570 N N . GLY A 1 75 ? 6.770 -4.749 -3.900 1.00 90.75 75 GLY A N 1
ATOM 571 C CA . GLY A 1 75 ? 5.547 -4.452 -3.154 1.00 90.75 75 GLY A CA 1
ATOM 572 C C . GLY A 1 75 ? 5.793 -4.264 -1.659 1.00 90.75 75 GLY A C 1
ATOM 573 O O . GLY A 1 75 ? 5.142 -3.426 -1.052 1.00 90.75 75 GLY A O 1
ATOM 574 N N . GLY A 1 76 ? 6.763 -4.967 -1.072 1.00 92.75 76 GLY A N 1
ATOM 575 C CA . GLY A 1 76 ? 7.148 -4.796 0.331 1.00 92.75 76 GLY A CA 1
ATOM 576 C C . GLY A 1 76 ? 7.790 -3.432 0.594 1.00 92.75 76 GLY A C 1
ATOM 577 O O . GLY A 1 76 ? 7.434 -2.764 1.560 1.00 92.75 76 GLY A O 1
ATOM 578 N N . PHE A 1 77 ? 8.664 -2.963 -0.309 1.00 92.31 77 PHE A N 1
ATOM 579 C CA . PHE A 1 77 ? 9.157 -1.575 -0.276 1.00 92.31 77 PHE A CA 1
ATOM 580 C C . PHE A 1 77 ? 8.006 -0.568 -0.437 1.00 92.31 77 PHE A C 1
ATOM 582 O O . PHE A 1 77 ? 7.978 0.461 0.233 1.00 92.31 77 PHE A O 1
ATOM 589 N N . GLY A 1 78 ? 7.043 -0.872 -1.313 1.00 93.62 78 GLY A N 1
ATOM 590 C CA . GLY A 1 78 ? 5.832 -0.075 -1.509 1.00 93.62 78 GLY A CA 1
ATOM 591 C C . GLY A 1 78 ? 4.954 0.026 -0.263 1.00 93.62 78 GLY A C 1
ATOM 592 O O . GLY A 1 78 ? 4.518 1.120 0.077 1.00 93.62 78 GLY A O 1
ATOM 593 N N . ALA A 1 79 ? 4.738 -1.090 0.438 1.00 95.00 79 ALA A N 1
ATOM 594 C CA . ALA A 1 79 ? 3.954 -1.143 1.667 1.00 95.00 79 ALA A CA 1
ATOM 595 C C . ALA A 1 79 ? 4.577 -0.262 2.759 1.00 95.00 79 ALA A C 1
ATOM 597 O O . ALA A 1 79 ? 3.878 0.549 3.364 1.00 95.00 79 ALA A O 1
ATOM 598 N N . TRP A 1 80 ? 5.901 -0.340 2.938 1.00 94.69 80 TRP A N 1
ATOM 599 C CA . TRP A 1 80 ? 6.617 0.573 3.828 1.00 94.69 80 TRP A CA 1
ATOM 600 C C . TRP A 1 80 ? 6.470 2.039 3.410 1.00 94.69 80 TRP A C 1
ATOM 602 O O . TRP A 1 80 ? 6.162 2.892 4.239 1.00 94.69 80 TRP A O 1
ATOM 612 N N . ALA A 1 81 ? 6.669 2.345 2.126 1.00 94.38 81 ALA A N 1
ATOM 613 C CA . ALA A 1 81 ? 6.582 3.713 1.626 1.00 94.38 81 ALA A CA 1
ATOM 614 C C . ALA A 1 81 ? 5.172 4.309 1.785 1.00 94.38 81 ALA A C 1
ATOM 616 O O . ALA A 1 81 ? 5.042 5.478 2.139 1.00 94.38 81 ALA A O 1
ATOM 617 N N . ALA A 1 82 ? 4.123 3.518 1.553 1.00 96.00 82 ALA A N 1
ATOM 618 C CA . ALA A 1 82 ? 2.735 3.931 1.737 1.00 96.00 82 ALA A CA 1
ATOM 619 C C . ALA A 1 82 ? 2.401 4.175 3.214 1.00 96.00 82 ALA A C 1
ATOM 621 O O . ALA A 1 82 ? 1.779 5.186 3.525 1.00 96.00 82 ALA A O 1
ATOM 622 N N . ALA A 1 83 ? 2.872 3.312 4.119 1.00 95.81 83 ALA A N 1
ATOM 623 C CA . ALA A 1 83 ? 2.706 3.512 5.557 1.00 95.81 83 ALA A CA 1
ATOM 624 C C . ALA A 1 83 ? 3.379 4.801 6.051 1.00 95.8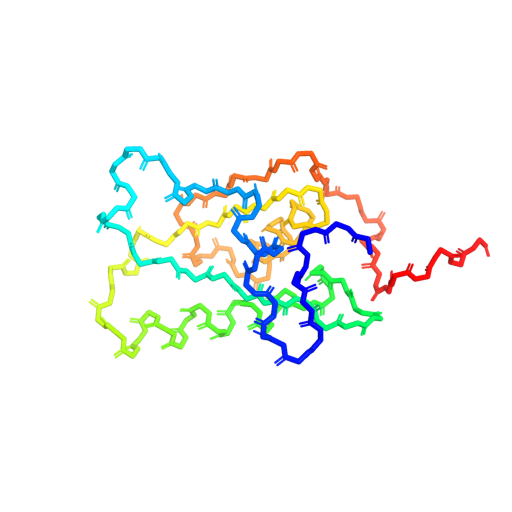1 83 ALA A C 1
ATOM 626 O O . ALA A 1 83 ? 2.826 5.510 6.877 1.00 95.81 83 ALA A O 1
ATOM 627 N N . VAL A 1 84 ? 4.550 5.152 5.512 1.00 94.62 84 VAL A N 1
ATOM 628 C CA . VAL A 1 84 ? 5.205 6.431 5.837 1.00 94.62 84 VAL A CA 1
ATOM 629 C C . VAL A 1 84 ? 4.497 7.622 5.192 1.00 94.62 84 VAL A C 1
ATOM 631 O O . VAL A 1 84 ? 4.457 8.702 5.777 1.00 94.62 84 VAL A O 1
ATOM 634 N N . ALA A 1 85 ? 3.945 7.452 3.989 1.00 95.75 85 ALA A N 1
ATOM 635 C CA . ALA A 1 85 ? 3.209 8.510 3.305 1.00 95.75 85 ALA A CA 1
ATOM 636 C C . ALA A 1 85 ? 1.903 8.886 4.026 1.00 95.75 8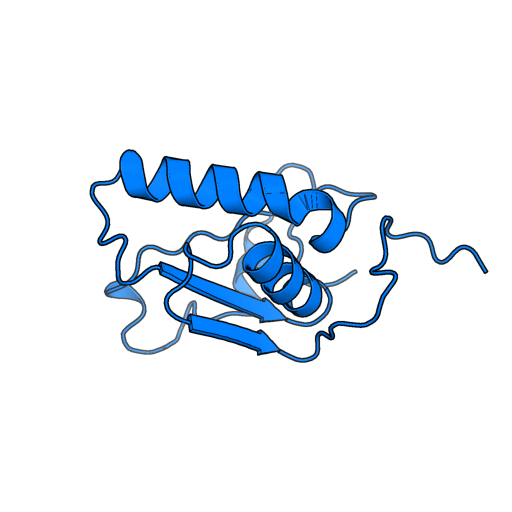5 ALA A C 1
ATOM 638 O O . ALA A 1 85 ? 1.477 10.034 3.914 1.00 95.75 85 ALA A O 1
ATOM 639 N N . ASP A 1 86 ? 1.292 7.943 4.748 1.00 96.94 86 ASP A N 1
ATOM 640 C CA . ASP A 1 86 ? 0.100 8.163 5.569 1.00 96.94 86 ASP A CA 1
ATOM 641 C C . ASP A 1 86 ? 0.110 7.262 6.818 1.00 96.94 86 ASP A C 1
ATOM 643 O O . ASP A 1 86 ? -0.450 6.159 6.800 1.00 96.94 86 ASP A O 1
ATOM 647 N N . PRO A 1 87 ? 0.765 7.715 7.904 1.00 95.75 87 PRO A N 1
ATOM 648 C CA . PRO A 1 87 ? 0.972 6.909 9.109 1.00 95.75 87 PRO A CA 1
ATOM 649 C C . PRO A 1 87 ? -0.304 6.509 9.854 1.00 95.75 87 PRO A C 1
ATOM 651 O O . PRO A 1 87 ? -0.262 5.587 10.663 1.00 95.75 87 PRO A O 1
ATOM 654 N N . GLU A 1 88 ? -1.426 7.186 9.603 1.00 96.75 88 GLU A N 1
ATOM 655 C CA . GLU A 1 88 ? -2.694 6.949 10.304 1.00 96.75 88 GLU A CA 1
ATOM 656 C C . GLU A 1 88 ? -3.662 6.064 9.510 1.00 96.75 88 GLU A C 1
ATOM 658 O O . GLU A 1 88 ? -4.692 5.648 10.038 1.00 96.75 88 GLU A O 1
ATOM 663 N N . LEU A 1 89 ? -3.374 5.783 8.235 1.00 97.25 89 LEU A N 1
ATOM 664 C CA . LEU A 1 89 ? -4.308 5.062 7.372 1.00 97.25 89 LEU A CA 1
ATOM 665 C C . LEU A 1 89 ? -4.391 3.567 7.694 1.00 97.25 89 LEU A C 1
ATOM 667 O O . LEU A 1 89 ? -5.473 2.989 7.622 1.00 97.25 89 LEU A O 1
ATOM 671 N N . PHE A 1 90 ? -3.262 2.924 7.991 1.00 97.88 90 PHE A N 1
ATOM 672 C CA . PHE A 1 90 ? -3.193 1.467 8.084 1.00 97.88 90 PHE A CA 1
ATOM 673 C C . PHE A 1 90 ? -3.142 0.995 9.536 1.00 97.88 90 PHE A C 1
ATOM 675 O O . PHE A 1 90 ?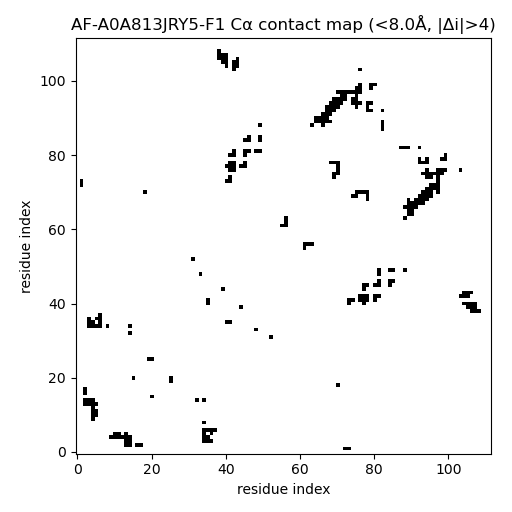 -2.225 1.330 10.278 1.00 97.88 90 PHE A O 1
ATOM 682 N N . ALA A 1 91 ? -4.076 0.124 9.909 1.00 98.12 91 ALA A N 1
ATOM 683 C CA . ALA A 1 91 ? -4.088 -0.561 11.197 1.00 98.12 91 ALA A CA 1
ATOM 684 C C . ALA A 1 91 ? -2.957 -1.597 11.329 1.00 98.12 91 ALA A C 1
ATOM 686 O O . ALA A 1 91 ? -2.520 -1.898 12.437 1.00 98.12 91 ALA A O 1
ATOM 687 N N . ALA A 1 92 ? -2.482 -2.156 10.209 1.00 97.50 92 ALA A N 1
ATOM 688 C CA . ALA A 1 92 ? -1.299 -3.013 10.175 1.00 97.50 92 ALA A CA 1
ATOM 689 C C . ALA A 1 92 ? -0.599 -2.974 8.810 1.00 97.50 92 ALA A C 1
ATOM 691 O O . ALA A 1 92 ? -1.234 -2.826 7.761 1.00 97.50 92 ALA A O 1
ATOM 692 N N . VAL A 1 93 ? 0.719 -3.176 8.841 1.00 96.62 93 VAL A N 1
ATOM 693 C CA . VAL A 1 93 ? 1.599 -3.221 7.668 1.00 96.62 93 VAL A CA 1
ATOM 694 C C . VAL A 1 93 ? 2.364 -4.542 7.692 1.00 96.62 93 VAL A C 1
ATOM 696 O O . VAL A 1 93 ? 3.054 -4.837 8.665 1.00 96.62 93 VAL A O 1
ATOM 699 N N . VAL A 1 94 ? 2.249 -5.342 6.630 1.00 95.25 94 VAL A N 1
ATOM 700 C CA . VAL A 1 94 ? 2.888 -6.666 6.512 1.00 95.25 94 VAL A CA 1
ATOM 701 C C . VAL A 1 94 ? 3.768 -6.710 5.255 1.00 95.25 94 VAL A C 1
ATOM 703 O O . VAL A 1 94 ? 3.352 -7.222 4.214 1.00 95.25 94 VAL A O 1
ATOM 706 N N . PRO A 1 95 ? 4.977 -6.136 5.289 1.00 93.56 95 PRO A N 1
ATOM 707 C CA . PRO A 1 95 ? 5.888 -6.135 4.152 1.00 93.56 95 PRO A CA 1
ATOM 708 C C . PRO A 1 95 ? 6.663 -7.457 4.087 1.00 93.56 95 PRO A C 1
ATOM 710 O O . PRO A 1 95 ? 7.252 -7.890 5.074 1.00 93.56 95 PRO A O 1
ATOM 713 N N . VAL A 1 96 ? 6.707 -8.089 2.913 1.00 92.25 96 VAL A N 1
ATOM 714 C CA . VAL A 1 96 ? 7.374 -9.383 2.705 1.00 92.25 96 VAL A CA 1
ATOM 715 C C . VAL A 1 96 ? 8.584 -9.203 1.799 1.00 92.25 96 VAL A C 1
ATOM 717 O O . VAL A 1 96 ? 8.451 -8.760 0.658 1.00 92.25 96 VAL A O 1
ATOM 720 N N . CYS A 1 97 ? 9.773 -9.551 2.300 1.00 90.19 97 CYS A N 1
ATOM 721 C CA . CYS A 1 97 ? 11.044 -9.467 1.562 1.00 90.19 97 CYS A CA 1
ATOM 722 C C . CYS A 1 97 ? 11.287 -8.098 0.884 1.00 90.19 97 CYS A C 1
ATOM 724 O O . CYS A 1 97 ? 11.941 -8.018 -0.155 1.00 90.19 97 CYS A O 1
ATOM 726 N N . GLY A 1 98 ? 10.724 -7.030 1.453 1.00 84.75 98 GLY A N 1
ATOM 727 C CA . GLY A 1 98 ? 11.021 -5.641 1.118 1.00 84.75 98 GLY A CA 1
ATOM 728 C C . GLY A 1 98 ? 11.861 -5.001 2.219 1.00 84.75 98 GLY A C 1
ATOM 729 O O . GLY A 1 98 ? 12.143 -5.625 3.240 1.00 84.75 98 GLY A O 1
ATOM 730 N N . GLY A 1 99 ? 12.243 -3.744 2.033 1.00 80.62 99 GLY A N 1
ATOM 731 C CA . GLY A 1 99 ? 13.045 -3.019 3.012 1.00 80.62 99 GLY A CA 1
ATOM 732 C C . GLY A 1 99 ? 12.660 -1.555 3.131 1.00 80.62 99 GLY A C 1
ATOM 733 O O . GLY A 1 99 ? 11.857 -1.027 2.363 1.00 80.62 99 GLY A O 1
ATOM 734 N N . PHE A 1 100 ? 13.280 -0.904 4.103 1.00 69.06 100 PHE A N 1
ATOM 735 C CA . PHE A 1 100 ? 13.216 0.533 4.307 1.00 69.06 100 PHE A CA 1
ATOM 736 C C . PHE A 1 100 ? 14.655 1.056 4.329 1.00 69.06 100 PHE A C 1
ATOM 738 O O . PHE A 1 100 ? 15.260 1.197 5.385 1.00 69.06 100 PHE A O 1
ATOM 745 N N . ALA A 1 101 ? 15.247 1.241 3.147 1.00 60.78 101 ALA A N 1
ATOM 746 C CA . ALA A 1 101 ? 16.592 1.792 3.002 1.00 60.78 101 ALA A CA 1
ATOM 747 C C . ALA A 1 101 ? 16.501 3.114 2.227 1.00 60.78 101 ALA A C 1
ATOM 749 O O . ALA A 1 101 ? 16.137 3.100 1.049 1.00 60.78 101 ALA A O 1
ATOM 750 N N . PRO A 1 102 ? 16.776 4.263 2.865 1.00 60.81 102 PRO A N 1
ATOM 751 C CA . PRO A 1 102 ? 16.949 5.519 2.154 1.00 60.81 102 PRO A CA 1
ATOM 752 C C . PRO A 1 102 ? 18.233 5.487 1.298 1.00 60.81 102 PRO A C 1
ATOM 754 O O . PRO A 1 102 ? 19.271 5.068 1.808 1.00 60.81 102 PRO A O 1
ATOM 757 N N . PRO A 1 103 ? 18.212 5.982 0.046 1.00 64.94 103 PRO A N 1
ATOM 758 C CA . PRO A 1 103 ? 17.030 6.349 -0.727 1.00 64.94 103 PRO A CA 1
ATOM 759 C C . PRO A 1 103 ? 16.336 5.109 -1.313 1.00 64.94 103 PRO A C 1
ATOM 761 O O . PRO A 1 103 ? 16.974 4.241 -1.907 1.00 64.94 103 PRO A O 1
ATOM 764 N N . LEU A 1 104 ? 15.004 5.062 -1.209 1.00 66.06 104 LEU A N 1
ATOM 765 C CA . LEU A 1 104 ? 14.221 4.040 -1.902 1.00 66.06 104 LEU A CA 1
ATOM 766 C C . LEU A 1 104 ? 14.369 4.217 -3.426 1.00 66.06 104 LEU A C 1
ATOM 768 O O . LEU A 1 104 ? 14.423 5.362 -3.898 1.00 66.06 104 LEU A O 1
ATOM 772 N N . PRO A 1 105 ? 14.390 3.123 -4.210 1.00 64.56 105 PRO A N 1
ATOM 773 C CA . PRO A 1 105 ? 14.449 3.205 -5.665 1.00 64.56 105 PRO A CA 1
ATOM 774 C C . PRO A 1 105 ? 13.302 4.064 -6.204 1.00 64.56 105 PRO A C 1
ATOM 776 O O . PRO A 1 105 ? 12.159 3.924 -5.765 1.00 64.56 105 PRO A O 1
ATOM 779 N N . ARG A 1 106 ? 13.602 4.956 -7.154 1.00 68.38 106 ARG A N 1
ATOM 780 C CA . ARG A 1 106 ? 12.601 5.839 -7.788 1.00 68.38 106 ARG A CA 1
ATOM 781 C C . ARG A 1 106 ? 12.1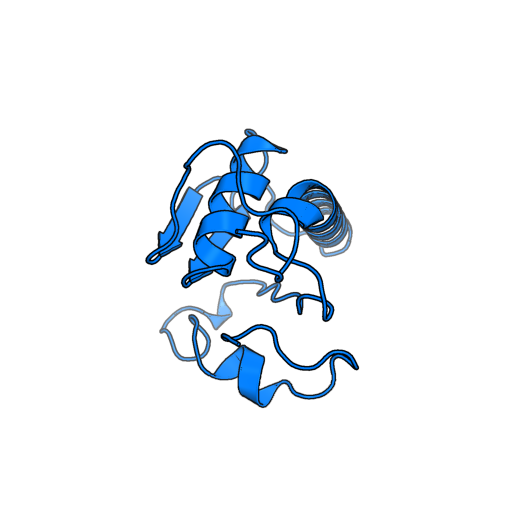65 5.364 -9.172 1.00 68.38 106 ARG A C 1
ATOM 783 O O . ARG A 1 106 ? 11.106 5.761 -9.644 1.00 68.38 106 ARG A O 1
ATOM 790 N N . THR A 1 107 ? 12.958 4.510 -9.806 1.00 69.94 107 THR A N 1
ATOM 791 C CA . THR A 1 107 ? 12.709 3.949 -11.137 1.00 69.94 107 THR A CA 1
ATOM 792 C C . THR A 1 107 ? 13.129 2.480 -11.155 1.00 69.94 107 THR A C 1
ATOM 794 O O . THR A 1 107 ? 13.791 1.995 -10.238 1.00 69.94 107 THR A O 1
ATOM 797 N N . THR A 1 108 ? 12.720 1.747 -12.191 1.00 63.06 108 THR A N 1
ATOM 798 C CA . THR A 1 108 ? 13.131 0.345 -12.391 1.00 63.06 108 THR A CA 1
ATOM 799 C C . THR A 1 108 ? 14.550 0.197 -12.942 1.00 63.06 108 THR A C 1
ATOM 801 O O . THR A 1 108 ? 15.053 -0.921 -13.013 1.00 63.06 108 THR A O 1
ATOM 804 N N . GLY A 1 109 ? 15.173 1.294 -13.383 1.00 55.88 109 GLY A N 1
ATOM 805 C CA . GLY A 1 109 ? 16.549 1.293 -13.863 1.00 55.88 109 GLY A CA 1
ATOM 806 C C . GLY A 1 109 ? 17.519 1.320 -12.687 1.00 55.88 109 GLY A C 1
ATOM 807 O O . GLY A 1 109 ? 17.484 2.246 -11.881 1.00 55.88 109 GLY A O 1
ATOM 808 N N . LEU A 1 110 ? 18.396 0.322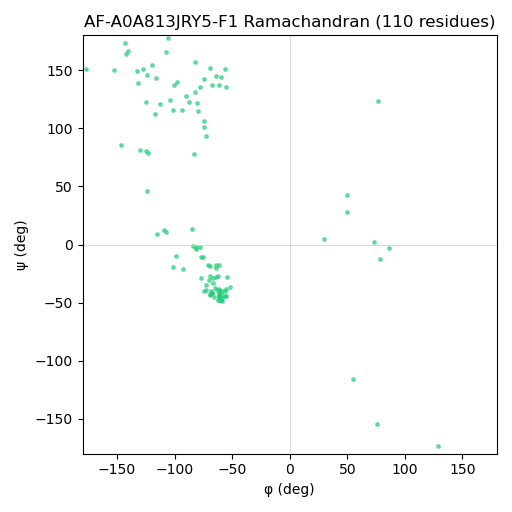 -12.600 1.00 47.12 110 LEU A N 1
ATOM 809 C CA . LEU A 1 110 ? 19.614 0.436 -11.804 1.00 47.12 110 LEU A CA 1
ATOM 810 C C . LEU A 1 110 ? 20.550 1.380 -12.565 1.00 47.12 110 LEU A C 1
ATOM 812 O O . LEU A 1 110 ? 21.257 0.949 -13.471 1.00 47.12 110 LEU A O 1
ATOM 816 N N . SER A 1 111 ? 20.516 2.673 -12.253 1.00 43.97 111 SER A N 1
ATOM 817 C CA . SER A 1 111 ? 21.656 3.530 -12.573 1.00 43.97 111 SER A CA 1
ATOM 818 C C . SER A 1 111 ? 22.751 3.192 -11.566 1.00 43.97 111 SER A C 1
ATOM 820 O O . SER A 1 111 ? 22.602 3.491 -10.381 1.00 43.97 111 SER A O 1
ATOM 822 N N . ALA A 1 112 ? 23.771 2.476 -12.044 1.00 37.06 112 ALA A N 1
ATOM 823 C CA . ALA A 1 112 ? 25.070 2.376 -11.386 1.00 37.06 112 ALA A CA 1
ATOM 824 C C . ALA A 1 112 ? 25.776 3.739 -11.399 1.00 37.06 112 ALA A C 1
ATOM 826 O O . ALA A 1 112 ? 25.536 4.506 -12.363 1.00 37.06 112 ALA A O 1
#

Organism: Polarella glacialis (NCBI:txid89957)